Protein AF-A0A2D5LTY0-F1 (afdb_monomer)

Nearest PDB structures (foldseek):
  4eif-assembly1_A  TM=7.936E-01  e=1.441E-03  Picosynechococcus sp. PCC 7002
  1cyi-assembly1_A  TM=8.072E-01  e=3.700E-03  Chlamydomonas reinhardtii
  2zbo-assembly1_A  TM=8.062E-01  e=4.195E-03  Sargassum fusiforme
  3dmi-assembly1_A  TM=8.081E-01  e=5.395E-03  Phaeodactylum tricornutum
  1gks-assembly1_A  TM=7.588E-01  e=9.500E-03  Halorhodospira halophila

Mean predicted aligned error: 6.22 Å

Foldseek 3Di:
DVVVVVVVVVVVVVVVVVVVLVVLLVLLVCCCCHQVNVVVFKDAPDPQFAQDQLPLVVQLVCQQPPDFPGHHCVVRDDSSSSSSNSSNCNVRHGGMDTPCPPGDD

Sequence (105 aa):
MKLVTNFLIVYIFLTTSSFSNEKMLKKGEQIFYGKASCYNCHMLNAADGNKRDMDVKRVIEVVTHGYGVMPAYKDVLSKEDIIAVATYISKVSKNWKNKLSSFVQ

Structure (mmCIF, N/CA/C/O backbone):
data_AF-A0A2D5LTY0-F1
#
_entry.id   AF-A0A2D5LTY0-F1
#
loop_
_atom_site.group_PDB
_atom_site.id
_atom_site.type_symbol
_atom_site.label_atom_id
_atom_site.label_alt_id
_atom_site.label_comp_id
_atom_site.label_asym_id
_atom_site.label_entity_id
_atom_site.label_seq_id
_atom_site.pdbx_PDB_ins_code
_atom_site.Cartn_x
_atom_site.Cartn_y
_atom_site.Cartn_z
_atom_site.occupancy
_atom_site.B_iso_or_equiv
_atom_site.auth_seq_id
_atom_site.auth_comp_id
_atom_site.auth_asym_id
_atom_site.auth_atom_id
_atom_site.pdbx_PDB_model_num
ATOM 1 N N . MET A 1 1 ? -17.731 19.111 37.867 1.00 62.97 1 MET A N 1
ATOM 2 C CA . MET A 1 1 ? -18.165 17.929 37.079 1.00 62.97 1 MET A CA 1
ATOM 3 C C . MET A 1 1 ? -18.088 18.156 35.572 1.00 62.97 1 MET A C 1
ATOM 5 O O . MET A 1 1 ? -17.350 17.418 34.943 1.00 62.97 1 MET A O 1
ATOM 9 N N . LYS A 1 2 ? -18.719 19.194 34.994 1.00 61.28 2 LYS A N 1
ATOM 10 C CA . LYS A 1 2 ? -18.693 19.459 33.533 1.00 61.28 2 LYS A CA 1
ATOM 11 C C . LYS A 1 2 ? -17.286 19.525 32.908 1.00 61.28 2 LYS A C 1
ATOM 13 O O . LYS A 1 2 ? -17.080 18.994 31.826 1.00 61.28 2 LYS A O 1
ATOM 18 N N . LEU A 1 3 ? -16.312 20.117 33.608 1.00 69.56 3 LEU A N 1
ATOM 19 C CA . LEU A 1 3 ? -14.923 20.204 33.134 1.00 69.56 3 LEU A CA 1
ATOM 20 C C . LEU A 1 3 ? -14.260 18.819 33.012 1.00 69.56 3 LEU A C 1
ATOM 22 O O . LEU A 1 3 ? -13.653 18.518 31.993 1.00 69.56 3 LEU A O 1
ATOM 26 N N . VAL A 1 4 ? -14.445 17.950 34.013 1.00 78.31 4 VAL A N 1
ATOM 27 C CA . VAL A 1 4 ? -13.920 16.572 34.013 1.00 78.31 4 VAL A CA 1
ATOM 28 C C . VAL A 1 4 ? -14.591 15.739 32.918 1.00 78.31 4 VAL A C 1
ATOM 30 O O . VAL A 1 4 ? -13.914 15.014 32.198 1.00 78.31 4 VAL A O 1
ATOM 33 N N . THR A 1 5 ? -15.906 15.896 32.731 1.00 78.50 5 THR A N 1
ATOM 34 C CA . THR A 1 5 ? -16.650 15.224 31.656 1.00 78.50 5 THR A CA 1
ATOM 35 C C . THR A 1 5 ? -16.162 15.653 30.266 1.00 78.50 5 THR A C 1
ATOM 37 O O . THR A 1 5 ? -15.970 14.796 29.410 1.00 78.50 5 THR A O 1
ATOM 40 N N . ASN A 1 6 ? -15.879 16.943 30.047 1.00 78.44 6 ASN A N 1
ATOM 41 C CA . ASN A 1 6 ? -15.327 17.428 28.776 1.00 78.44 6 ASN A CA 1
ATOM 42 C C . ASN A 1 6 ? -13.926 16.864 28.493 1.00 78.44 6 ASN A C 1
ATOM 44 O O . ASN A 1 6 ? -13.665 16.432 27.372 1.00 78.44 6 ASN A O 1
ATOM 48 N N . PHE A 1 7 ? -13.046 16.809 29.499 1.00 84.19 7 PHE A N 1
ATOM 49 C CA . PHE A 1 7 ? -11.727 16.179 29.354 1.00 84.19 7 PHE A CA 1
ATOM 50 C C . PHE A 1 7 ? -11.834 14.694 28.984 1.00 84.19 7 PHE A C 1
ATOM 52 O O . PHE A 1 7 ? -11.087 14.210 28.135 1.00 84.19 7 PHE A O 1
ATOM 59 N N . LEU A 1 8 ? -12.797 13.983 29.573 1.00 86.38 8 LEU A N 1
ATOM 60 C CA . LEU A 1 8 ? -13.019 12.560 29.325 1.00 86.38 8 LEU A CA 1
ATOM 61 C C . LEU A 1 8 ? -13.558 12.300 27.905 1.00 86.38 8 LEU A C 1
ATOM 63 O O . LEU A 1 8 ? -13.096 11.379 27.236 1.00 86.38 8 LEU A O 1
ATOM 67 N N . ILE A 1 9 ? -14.454 13.156 27.400 1.00 86.19 9 ILE A N 1
ATOM 68 C CA . ILE A 1 9 ? -14.959 13.090 26.015 1.00 86.19 9 ILE A CA 1
ATOM 69 C C . ILE A 1 9 ? -13.834 13.343 25.002 1.00 86.19 9 ILE A C 1
ATOM 71 O O . ILE A 1 9 ? -13.697 12.590 24.037 1.00 86.19 9 ILE A O 1
ATOM 75 N N . VAL A 1 10 ? -13.000 14.364 25.228 1.00 86.81 10 VAL A N 1
ATOM 76 C CA . VAL A 1 10 ? -11.851 14.665 24.355 1.00 86.81 10 VAL A CA 1
ATOM 77 C C . VAL A 1 10 ? -10.872 13.488 24.331 1.00 86.81 10 VAL A C 1
ATOM 79 O O . VAL A 1 10 ? -10.445 13.066 23.259 1.00 86.81 10 VAL A O 1
ATOM 82 N N . TYR A 1 11 ? -10.571 12.895 25.488 1.00 85.38 11 TYR A N 1
ATOM 83 C CA . TYR A 1 11 ? -9.696 11.725 25.573 1.00 85.38 11 TYR A CA 1
ATOM 84 C C . TYR A 1 11 ? -10.248 10.506 24.808 1.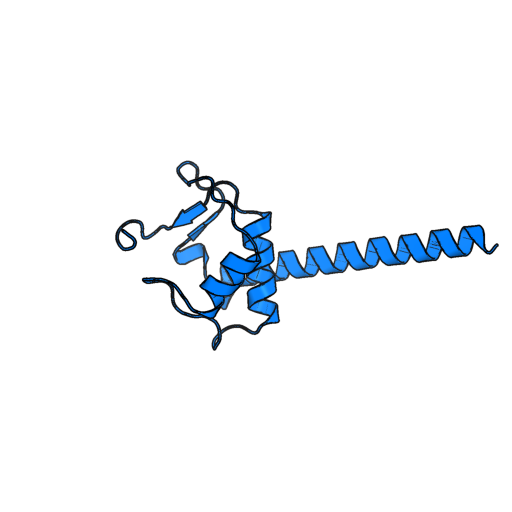00 85.38 11 TYR A C 1
ATOM 86 O O . TYR A 1 11 ? -9.517 9.858 24.054 1.00 85.38 11 TYR A O 1
ATOM 94 N N . ILE A 1 12 ? -11.550 10.220 24.923 1.00 83.38 12 ILE A N 1
ATOM 95 C CA . ILE A 1 12 ? -12.204 9.147 24.150 1.00 83.38 12 ILE A CA 1
ATOM 96 C C . ILE A 1 12 ? -12.120 9.428 22.639 1.00 83.38 12 ILE A C 1
ATOM 98 O O . ILE A 1 12 ? -11.831 8.531 21.844 1.00 83.38 12 ILE A O 1
ATOM 102 N N . PHE A 1 13 ? -12.312 10.676 22.213 1.00 82.94 13 PHE A N 1
ATOM 103 C CA . PHE A 1 13 ? -12.196 11.043 20.800 1.00 82.94 13 PHE A CA 1
ATOM 104 C C . PHE A 1 13 ? -10.760 10.873 20.256 1.00 82.94 13 PHE A C 1
ATOM 106 O O . PHE A 1 13 ? -10.549 10.367 19.149 1.00 82.94 13 PHE A O 1
ATOM 113 N N . LEU A 1 14 ? -9.742 11.224 21.045 1.00 80.62 14 LEU A N 1
ATOM 114 C CA . LEU A 1 14 ? -8.336 11.048 20.655 1.00 80.62 14 LEU A CA 1
ATOM 115 C C . LEU A 1 14 ? -7.930 9.568 20.542 1.00 80.62 14 LEU A C 1
ATOM 117 O O . LEU A 1 14 ? -7.202 9.181 19.625 1.00 80.62 14 LEU A O 1
ATOM 121 N N . THR A 1 15 ? -8.399 8.722 21.458 1.00 82.00 15 THR A N 1
ATOM 122 C CA . THR A 1 15 ? -8.064 7.287 21.436 1.00 82.00 15 THR A CA 1
ATOM 123 C C . THR A 1 15 ? -8.738 6.561 20.269 1.00 82.00 15 THR A C 1
ATOM 125 O O . THR A 1 15 ? -8.090 5.785 19.565 1.00 82.00 15 THR A O 1
ATOM 128 N N . THR A 1 16 ? -10.009 6.865 19.993 1.00 80.38 16 THR A N 1
ATOM 129 C CA . THR A 1 16 ? -10.757 6.274 18.867 1.00 80.38 16 THR A CA 1
ATOM 130 C C . THR A 1 16 ? -10.182 6.665 17.503 1.00 80.38 16 THR A C 1
ATOM 132 O O . THR A 1 16 ? -10.025 5.806 16.631 1.00 80.38 16 THR A O 1
ATOM 135 N N . SER A 1 17 ? -9.797 7.932 17.322 1.00 78.25 17 SER A N 1
ATOM 136 C CA . SER A 1 17 ? -9.138 8.396 16.093 1.00 78.25 17 SER A CA 1
ATOM 137 C C . SER A 1 17 ? -7.784 7.713 15.870 1.00 78.25 17 SER A C 1
ATOM 139 O O . SER A 1 17 ? -7.523 7.230 14.765 1.00 78.25 17 SER A O 1
ATOM 141 N N . SER A 1 18 ? -6.967 7.568 16.917 1.00 82.50 18 SER A N 1
ATOM 142 C CA . SER A 1 18 ? -5.679 6.857 16.846 1.00 82.50 18 SER A CA 1
ATOM 143 C C . SER A 1 18 ? -5.847 5.392 16.428 1.00 82.50 18 SER A C 1
ATOM 145 O O . SER A 1 18 ? -5.178 4.938 15.500 1.00 82.50 18 SER A O 1
ATOM 147 N N . PHE A 1 19 ? -6.802 4.678 17.036 1.00 83.19 19 PHE A N 1
ATOM 148 C CA . PHE A 1 19 ? -7.112 3.289 16.679 1.00 83.19 19 PHE A CA 1
ATOM 149 C C . PHE A 1 19 ? -7.591 3.153 15.226 1.00 83.19 19 PHE A C 1
ATOM 151 O O . PHE A 1 19 ? -7.180 2.242 14.505 1.00 83.19 19 PHE A O 1
ATOM 158 N N . SER A 1 20 ? -8.435 4.081 14.759 1.00 84.62 20 SER A N 1
ATOM 159 C CA . SER A 1 20 ? -8.907 4.079 13.369 1.00 84.62 20 SER A CA 1
ATOM 160 C C . SER A 1 20 ? -7.760 4.258 12.366 1.00 84.62 20 SER A C 1
ATOM 162 O O . SER A 1 20 ? -7.734 3.583 11.335 1.00 84.62 20 SER A O 1
ATOM 164 N N . ASN A 1 21 ? -6.779 5.104 12.696 1.00 89.00 21 ASN A N 1
ATOM 165 C CA . ASN A 1 21 ? -5.606 5.349 11.865 1.00 89.00 21 ASN A CA 1
ATOM 166 C C . ASN A 1 21 ? -4.691 4.117 11.810 1.00 89.00 21 ASN A C 1
ATOM 168 O O . ASN A 1 21 ? -4.300 3.685 10.728 1.00 89.00 21 ASN A O 1
ATOM 172 N N . GLU A 1 22 ? -4.418 3.489 12.956 1.00 93.00 22 GLU A N 1
ATOM 173 C CA . GLU A 1 22 ? -3.650 2.239 13.010 1.00 93.00 22 GLU A CA 1
ATOM 174 C C . GLU A 1 22 ? -4.320 1.138 12.176 1.00 93.00 22 GLU A C 1
ATOM 176 O O . GLU A 1 22 ? -3.671 0.483 11.357 1.00 93.00 22 GLU A O 1
ATOM 181 N N . LYS A 1 23 ? -5.643 0.985 12.310 1.00 94.88 23 LYS A N 1
ATOM 182 C CA . LYS A 1 23 ? -6.421 0.026 11.519 1.00 94.88 23 LYS A CA 1
ATOM 183 C C . LYS A 1 23 ? -6.304 0.295 10.015 1.00 94.88 23 LYS A C 1
ATOM 185 O O . LYS A 1 23 ? -6.170 -0.655 9.245 1.00 94.88 23 LYS A O 1
ATOM 190 N N . MET A 1 24 ? -6.347 1.560 9.588 1.00 95.19 24 MET A N 1
ATOM 191 C CA . MET A 1 24 ? -6.166 1.938 8.179 1.00 95.19 24 MET A CA 1
ATOM 192 C C . MET A 1 24 ? -4.758 1.633 7.669 1.00 95.19 24 MET A C 1
ATOM 194 O O . MET A 1 24 ? -4.620 1.054 6.592 1.00 95.19 24 MET A O 1
ATOM 198 N N . LEU A 1 25 ? -3.722 1.949 8.449 1.00 96.56 25 LEU A N 1
ATOM 199 C CA . LEU A 1 25 ? -2.335 1.661 8.079 1.00 96.56 25 LEU A CA 1
ATOM 200 C C . LEU A 1 25 ? -2.076 0.156 7.970 1.00 96.56 25 LEU A C 1
ATOM 202 O O . LEU A 1 25 ? -1.523 -0.292 6.967 1.00 96.56 25 LEU A O 1
ATOM 206 N N . LYS A 1 26 ? -2.549 -0.633 8.941 1.00 97.25 26 LYS A N 1
ATOM 207 C CA . LYS A 1 26 ? -2.433 -2.098 8.923 1.00 97.25 26 LYS A CA 1
ATOM 208 C C . LYS A 1 26 ? -3.158 -2.712 7.727 1.00 97.25 26 LYS A C 1
ATOM 210 O O . LYS A 1 26 ? -2.642 -3.621 7.083 1.00 97.25 26 LYS A O 1
ATOM 215 N N . LYS A 1 27 ? -4.344 -2.197 7.393 1.00 97.62 27 LYS A N 1
ATOM 216 C CA . LYS A 1 27 ? -5.084 -2.625 6.202 1.00 97.62 27 LYS A CA 1
ATOM 217 C C . LYS A 1 27 ? -4.301 -2.319 4.920 1.00 97.62 27 LYS A C 1
ATOM 219 O O . LYS A 1 27 ? -4.193 -3.178 4.049 1.00 97.62 27 LYS A O 1
ATOM 224 N N . GLY A 1 28 ? -3.732 -1.118 4.816 1.00 97.56 28 GLY A N 1
ATOM 225 C CA . GLY A 1 28 ? -2.909 -0.722 3.675 1.00 97.56 28 GLY A CA 1
ATOM 226 C C . GLY A 1 28 ? -1.663 -1.593 3.507 1.00 97.56 28 GLY A C 1
ATOM 227 O O . GLY A 1 28 ? -1.371 -2.028 2.395 1.00 97.56 28 GLY A O 1
ATOM 228 N N . GLU A 1 29 ? -0.990 -1.928 4.606 1.00 96.75 29 GLU A N 1
ATOM 229 C CA . GLU A 1 29 ? 0.142 -2.860 4.622 1.00 96.75 29 GLU A CA 1
ATOM 230 C C . GLU A 1 29 ? -0.240 -4.250 4.097 1.00 96.75 29 GLU A C 1
ATOM 232 O O . GLU A 1 29 ? 0.432 -4.802 3.224 1.00 96.75 29 GLU A O 1
ATOM 237 N N . GLN A 1 30 ? -1.359 -4.799 4.577 1.00 97.31 30 GLN A N 1
ATOM 238 C CA . GLN A 1 30 ? -1.866 -6.100 4.131 1.00 97.31 30 GLN A CA 1
ATOM 239 C C . GLN A 1 30 ? -2.197 -6.118 2.637 1.00 97.31 30 GLN A C 1
ATOM 241 O O . GLN A 1 30 ? -2.013 -7.136 1.975 1.00 97.31 30 GLN A O 1
ATOM 246 N N . ILE A 1 31 ? -2.675 -5.006 2.082 1.00 97.56 31 ILE A N 1
ATOM 247 C CA . ILE A 1 31 ? -2.929 -4.894 0.642 1.00 97.56 31 ILE A CA 1
ATOM 248 C C . ILE A 1 31 ? -1.607 -4.818 -0.124 1.00 97.56 31 ILE A C 1
ATOM 250 O O . ILE A 1 31 ? -1.453 -5.523 -1.125 1.00 97.56 31 ILE A O 1
ATOM 254 N N . PH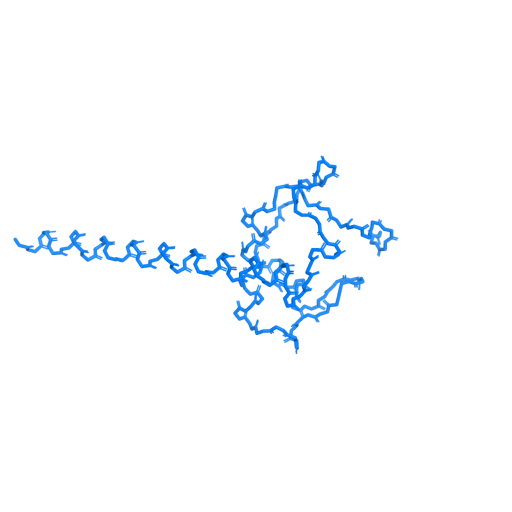E A 1 32 ? -0.652 -4.020 0.367 1.00 96.62 32 PHE A N 1
ATOM 255 C CA . PHE A 1 32 ? 0.660 -3.840 -0.253 1.00 96.62 32 PHE A CA 1
ATOM 256 C C . PHE A 1 32 ? 1.428 -5.163 -0.385 1.00 96.62 32 PHE A C 1
ATOM 258 O O . PHE A 1 32 ? 1.994 -5.440 -1.445 1.00 96.62 32 PHE A O 1
ATOM 265 N N . TYR A 1 33 ? 1.418 -5.996 0.660 1.00 95.69 33 TYR A N 1
ATOM 266 C CA . TYR A 1 33 ? 2.103 -7.295 0.671 1.00 95.69 33 TYR A CA 1
ATOM 267 C C . TYR A 1 33 ? 1.218 -8.490 0.287 1.00 95.69 33 TYR A C 1
ATOM 269 O O . TYR A 1 33 ? 1.733 -9.580 0.070 1.00 95.69 33 TYR A O 1
ATOM 277 N N . GLY A 1 34 ? -0.100 -8.308 0.209 1.00 94.00 34 GLY A N 1
ATOM 278 C CA . GLY A 1 34 ? -1.067 -9.389 0.015 1.00 94.00 34 GLY A CA 1
ATOM 279 C C . GLY A 1 34 ? -1.889 -9.220 -1.255 1.00 94.00 34 GLY A C 1
ATOM 280 O O . GLY A 1 34 ? -1.386 -9.432 -2.354 1.00 94.00 34 GLY A O 1
ATOM 281 N N . LYS A 1 35 ? -3.168 -8.847 -1.111 1.00 83.25 35 LYS A N 1
ATOM 282 C CA . LYS A 1 35 ? -4.194 -8.914 -2.175 1.00 83.25 35 LYS A CA 1
ATOM 283 C C . LYS A 1 35 ? -3.795 -8.228 -3.489 1.00 83.25 35 LYS A C 1
ATOM 285 O O . LYS A 1 35 ? -4.133 -8.734 -4.551 1.00 83.25 35 LYS A O 1
ATOM 290 N N . ALA A 1 36 ? -3.095 -7.096 -3.421 1.00 86.06 36 ALA A N 1
ATOM 291 C CA . ALA A 1 36 ? -2.598 -6.396 -4.607 1.00 86.06 36 ALA A CA 1
ATOM 292 C C . ALA A 1 36 ? -1.128 -6.718 -4.916 1.00 86.06 36 ALA A C 1
ATOM 294 O O . ALA A 1 36 ? -0.640 -6.373 -5.987 1.00 86.06 36 ALA A O 1
ATOM 295 N N . SER A 1 37 ? -0.419 -7.354 -3.975 1.00 90.38 37 SER A N 1
ATOM 296 C CA . SER A 1 37 ? 0.985 -7.764 -4.086 1.00 90.38 37 SER A CA 1
ATOM 297 C C . SER A 1 37 ? 1.882 -6.672 -4.688 1.00 90.38 37 SER A C 1
ATOM 299 O O . SER A 1 37 ? 2.777 -6.946 -5.487 1.00 90.38 37 SER A O 1
ATOM 301 N N . CYS A 1 38 ? 1.651 -5.413 -4.299 1.00 94.31 38 CYS A N 1
ATOM 302 C CA . CYS A 1 38 ? 2.375 -4.241 -4.793 1.00 94.31 38 CYS A CA 1
ATOM 303 C C . CYS A 1 38 ? 3.895 -4.405 -4.634 1.00 94.31 38 CYS A C 1
ATOM 305 O O . CYS A 1 38 ? 4.668 -3.962 -5.485 1.00 94.31 38 CYS A O 1
ATOM 307 N N . TYR A 1 39 ? 4.320 -5.094 -3.571 1.00 92.69 39 TYR A N 1
ATOM 308 C CA . TYR A 1 39 ? 5.721 -5.403 -3.286 1.00 92.69 39 TYR A CA 1
ATOM 309 C C . TYR A 1 39 ? 6.427 -6.224 -4.385 1.00 92.69 39 TYR A C 1
ATOM 311 O O . TYR A 1 39 ? 7.659 -6.221 -4.456 1.00 92.69 39 TYR A O 1
ATOM 319 N N . ASN A 1 40 ? 5.693 -6.923 -5.261 1.00 91.94 40 ASN A N 1
ATOM 320 C CA . ASN A 1 40 ? 6.285 -7.671 -6.376 1.00 91.94 40 ASN A CA 1
ATOM 321 C C . ASN A 1 40 ? 6.950 -6.746 -7.398 1.00 91.94 40 ASN A C 1
ATOM 323 O O . ASN A 1 40 ? 7.971 -7.113 -7.974 1.00 91.94 40 ASN A O 1
ATOM 327 N N . CYS A 1 41 ? 6.429 -5.527 -7.554 1.00 92.00 41 CYS A N 1
ATOM 328 C CA . CYS A 1 41 ? 6.953 -4.525 -8.482 1.00 92.00 41 CYS A CA 1
ATOM 329 C C . CYS A 1 41 ? 7.556 -3.306 -7.778 1.00 92.00 41 CYS A C 1
ATOM 331 O O . CYS A 1 41 ? 8.326 -2.573 -8.396 1.00 92.00 41 CYS A O 1
ATOM 333 N N . HIS A 1 42 ? 7.245 -3.077 -6.504 1.00 91.44 42 HIS A N 1
ATOM 334 C CA . HIS A 1 42 ? 7.675 -1.895 -5.765 1.00 91.44 42 HIS A CA 1
ATOM 335 C C . HIS A 1 42 ? 8.471 -2.260 -4.516 1.00 91.44 42 HIS A C 1
ATOM 337 O O . HIS A 1 42 ? 8.201 -3.253 -3.847 1.00 91.44 42 HIS A O 1
ATOM 343 N N . MET A 1 43 ? 9.460 -1.437 -4.187 1.00 90.06 43 MET A N 1
ATOM 344 C CA . MET A 1 43 ? 10.220 -1.526 -2.947 1.00 90.06 43 MET A CA 1
ATOM 345 C C . MET A 1 43 ? 10.035 -0.244 -2.152 1.00 90.06 43 MET A C 1
ATOM 347 O O . MET A 1 43 ? 10.296 0.857 -2.645 1.00 90.06 43 MET A O 1
ATOM 351 N N . LEU A 1 44 ? 9.608 -0.418 -0.905 1.00 88.25 44 LEU A N 1
ATOM 352 C CA . LEU A 1 44 ? 9.614 0.630 0.102 1.00 88.25 44 LEU A CA 1
ATOM 353 C C . LEU A 1 44 ? 11.020 0.734 0.688 1.00 88.25 44 LEU A C 1
ATOM 355 O O . LEU A 1 44 ? 11.649 -0.282 0.972 1.00 88.25 44 LEU A O 1
ATOM 359 N N . ASN A 1 45 ? 11.487 1.962 0.905 1.00 84.94 45 ASN A N 1
ATOM 360 C CA . ASN A 1 45 ? 12.742 2.251 1.601 1.00 84.94 45 ASN A CA 1
ATOM 361 C C . ASN A 1 45 ? 13.973 1.545 1.000 1.00 84.94 45 ASN A C 1
ATOM 363 O O . ASN A 1 45 ? 14.873 1.132 1.728 1.00 84.94 45 ASN A O 1
ATOM 367 N N . ALA A 1 46 ? 14.024 1.419 -0.330 1.00 84.38 46 ALA A N 1
ATOM 368 C CA . ALA A 1 46 ? 15.187 0.870 -1.019 1.00 84.38 46 ALA A CA 1
ATOM 369 C C . ALA A 1 46 ? 16.418 1.768 -0.793 1.00 84.38 46 ALA A C 1
ATOM 371 O O . ALA A 1 46 ? 16.308 2.995 -0.835 1.00 84.38 46 ALA A O 1
ATOM 372 N N . ALA A 1 47 ? 17.589 1.165 -0.567 1.00 85.25 47 ALA A N 1
ATOM 373 C CA . ALA A 1 47 ? 18.834 1.904 -0.328 1.00 85.25 47 ALA A CA 1
ATOM 374 C C . ALA A 1 47 ? 19.201 2.826 -1.505 1.00 85.25 47 ALA A C 1
ATOM 376 O O . ALA A 1 47 ? 19.696 3.928 -1.298 1.00 85.25 47 ALA A O 1
ATOM 377 N N . ASP A 1 48 ? 18.883 2.393 -2.724 1.00 84.69 48 ASP A N 1
ATOM 378 C CA . ASP A 1 48 ? 19.054 3.123 -3.980 1.00 84.69 48 ASP A CA 1
ATOM 379 C C . ASP A 1 48 ? 17.719 3.650 -4.548 1.00 84.69 48 ASP A C 1
ATOM 381 O O . ASP A 1 48 ? 17.595 3.928 -5.740 1.00 84.69 48 ASP A O 1
ATOM 385 N N . GLY A 1 49 ? 16.687 3.747 -3.704 1.00 82.69 49 GLY A N 1
ATOM 386 C CA . GLY A 1 49 ? 15.395 4.312 -4.076 1.00 82.69 49 GLY A CA 1
ATOM 387 C C . GLY A 1 49 ? 15.417 5.836 -4.105 1.00 82.69 49 GLY A C 1
ATOM 388 O O . GLY A 1 49 ? 16.127 6.488 -3.341 1.00 82.69 49 GLY A O 1
ATOM 389 N N . ASN A 1 50 ? 14.569 6.418 -4.948 1.00 82.94 50 ASN A N 1
ATOM 390 C CA . ASN A 1 50 ? 14.439 7.865 -5.033 1.00 82.94 50 ASN A CA 1
ATOM 391 C C . ASN A 1 50 ? 13.538 8.380 -3.911 1.00 82.94 50 ASN A C 1
ATOM 393 O O . ASN A 1 50 ? 12.462 7.826 -3.657 1.00 82.94 50 ASN A O 1
ATOM 397 N N . LYS A 1 51 ? 13.934 9.492 -3.288 1.00 82.25 51 LYS A N 1
ATOM 398 C CA . LYS A 1 51 ? 13.007 10.269 -2.466 1.00 82.25 51 LYS A CA 1
ATOM 399 C C . LYS A 1 51 ? 11.923 10.816 -3.381 1.00 82.25 51 LYS A C 1
ATOM 401 O O . LYS A 1 51 ? 12.202 11.613 -4.272 1.00 82.25 51 LYS A O 1
ATOM 406 N N . ARG A 1 52 ? 10.697 10.346 -3.184 1.00 76.06 52 ARG A N 1
ATOM 407 C CA . ARG A 1 52 ? 9.522 10.819 -3.911 1.00 76.06 52 ARG A CA 1
ATOM 408 C C . ARG A 1 52 ? 8.498 11.278 -2.902 1.00 76.06 52 ARG A C 1
ATOM 410 O O . ARG A 1 52 ? 8.253 10.576 -1.925 1.00 76.06 52 ARG A O 1
ATOM 417 N N . ASP A 1 53 ? 7.919 12.440 -3.156 1.00 77.06 53 ASP A N 1
ATOM 418 C CA . ASP A 1 53 ? 6.741 12.860 -2.421 1.00 77.06 53 ASP A CA 1
ATOM 419 C C . ASP A 1 53 ? 5.559 12.013 -2.900 1.00 77.06 53 ASP A C 1
ATOM 421 O O . ASP A 1 53 ? 5.131 12.096 -4.053 1.00 77.06 53 ASP A O 1
ATOM 425 N N . MET A 1 54 ? 5.114 11.101 -2.042 1.00 85.81 54 MET A N 1
ATOM 426 C CA . MET A 1 54 ? 4.029 10.176 -2.338 1.00 85.81 54 MET A CA 1
ATOM 427 C C . MET A 1 54 ? 2.729 10.790 -1.826 1.00 85.81 54 MET A C 1
ATOM 429 O O . MET A 1 54 ? 2.158 10.289 -0.863 1.00 85.81 54 MET A O 1
ATOM 433 N N . ASP A 1 55 ? 2.261 11.881 -2.435 1.00 92.50 55 ASP A N 1
ATOM 434 C CA . ASP A 1 55 ? 0.972 12.479 -2.069 1.00 92.50 55 ASP A CA 1
ATOM 435 C C . ASP A 1 55 ? -0.158 11.436 -2.155 1.00 92.50 55 ASP A C 1
ATOM 437 O O . ASP A 1 55 ? -0.306 10.734 -3.159 1.00 92.50 55 ASP A O 1
ATOM 441 N N . VAL A 1 56 ? -0.970 11.331 -1.097 1.00 95.31 56 VAL A N 1
ATOM 442 C CA . VAL A 1 56 ? -2.004 10.288 -0.970 1.00 95.31 56 VAL A CA 1
ATOM 443 C C . VAL A 1 56 ? -2.987 10.344 -2.136 1.00 95.31 56 VAL A C 1
ATOM 445 O O . VAL A 1 56 ? -3.373 9.296 -2.653 1.00 95.31 56 VAL A O 1
ATOM 448 N N . LYS A 1 57 ? -3.386 11.541 -2.589 1.00 96.31 57 LYS A N 1
ATOM 449 C CA . LYS A 1 57 ? -4.356 11.675 -3.686 1.00 96.31 57 LYS A CA 1
ATOM 450 C C . LYS A 1 57 ? -3.755 11.192 -4.996 1.00 96.31 57 LYS A C 1
ATOM 452 O O . LYS A 1 57 ? -4.420 10.460 -5.729 1.00 96.31 57 LYS A O 1
ATOM 457 N N . ARG A 1 58 ? -2.489 11.532 -5.257 1.00 94.00 58 ARG A N 1
ATOM 458 C CA . ARG A 1 58 ? -1.770 11.020 -6.426 1.00 94.00 58 ARG A CA 1
ATOM 459 C C . ARG A 1 58 ? -1.648 9.497 -6.392 1.00 94.00 58 ARG A C 1
ATOM 461 O O . ARG A 1 58 ? -1.865 8.849 -7.413 1.00 94.00 58 ARG A O 1
ATOM 468 N N . VAL A 1 59 ? -1.343 8.908 -5.236 1.00 95.69 59 VAL A N 1
ATOM 469 C CA . VAL A 1 59 ? -1.268 7.443 -5.106 1.00 95.69 59 VAL A CA 1
ATOM 470 C C . VAL A 1 59 ? -2.640 6.799 -5.328 1.00 95.69 59 VAL A C 1
ATOM 472 O O . VAL A 1 59 ? -2.719 5.809 -6.052 1.00 95.69 59 VAL A O 1
ATOM 475 N N . ILE A 1 60 ? -3.725 7.374 -4.792 1.00 98.19 60 ILE A N 1
ATOM 476 C CA . ILE A 1 60 ? -5.101 6.908 -5.054 1.00 98.19 60 ILE A CA 1
ATOM 477 C C . ILE A 1 60 ? -5.386 6.903 -6.557 1.00 98.19 60 ILE A C 1
ATOM 479 O O . ILE A 1 60 ? -5.871 5.902 -7.082 1.00 98.19 60 ILE A O 1
ATOM 483 N N . GLU A 1 61 ? -5.080 7.995 -7.255 1.00 97.50 61 GLU A N 1
ATOM 484 C CA . GLU A 1 61 ? -5.327 8.127 -8.691 1.00 97.50 61 GLU A CA 1
ATOM 485 C C . GLU A 1 61 ? -4.592 7.046 -9.498 1.00 97.50 61 GLU A C 1
ATOM 487 O O .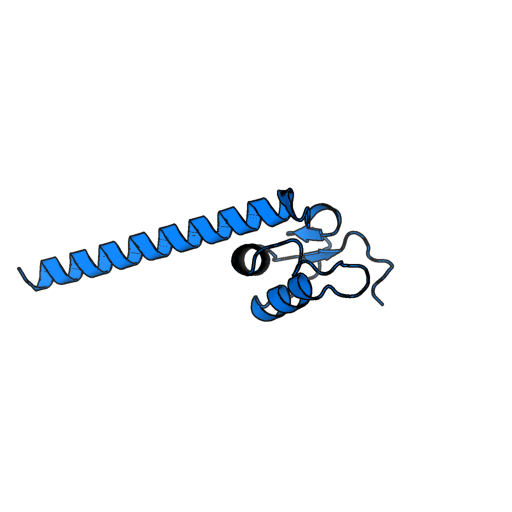 GLU A 1 61 ? -5.215 6.363 -10.314 1.00 97.50 61 GLU A O 1
ATOM 492 N N . VAL A 1 62 ? -3.296 6.847 -9.226 1.00 95.50 62 VAL A N 1
ATOM 493 C CA . VAL A 1 62 ? -2.456 5.857 -9.920 1.00 95.50 62 VAL A CA 1
ATOM 494 C C . VAL A 1 62 ? -2.892 4.428 -9.606 1.00 95.50 62 VAL A C 1
ATOM 496 O O . VAL A 1 62 ? -2.984 3.611 -10.514 1.00 95.50 62 VAL A O 1
ATOM 499 N N . VAL A 1 63 ? -3.199 4.103 -8.348 1.00 97.00 63 VAL A N 1
ATOM 500 C CA . VAL A 1 63 ? -3.677 2.757 -7.981 1.00 97.00 63 VAL A CA 1
ATOM 501 C C . VAL A 1 63 ? -5.038 2.475 -8.621 1.00 97.00 63 VAL A C 1
ATOM 503 O O . VAL A 1 63 ? -5.273 1.375 -9.117 1.00 97.00 63 VAL A O 1
ATOM 506 N N . THR A 1 64 ? -5.922 3.472 -8.667 1.00 98.38 64 THR A N 1
ATOM 507 C CA . THR A 1 64 ? -7.258 3.331 -9.263 1.00 98.38 64 THR A CA 1
ATOM 508 C C . THR A 1 64 ? -7.168 3.039 -10.758 1.00 98.38 64 THR A C 1
ATOM 510 O O . THR A 1 64 ? -7.795 2.092 -11.233 1.00 98.38 64 THR A O 1
ATOM 513 N N . HIS A 1 65 ? -6.382 3.822 -11.499 1.00 97.75 65 HIS A N 1
ATOM 514 C CA . HIS A 1 65 ? -6.398 3.806 -12.966 1.00 97.75 65 HIS A CA 1
ATOM 515 C C . HIS A 1 65 ? -5.230 3.054 -13.610 1.00 97.75 65 HIS A C 1
ATOM 517 O O . HIS A 1 65 ? -5.268 2.805 -14.812 1.00 97.75 65 HIS A O 1
ATOM 523 N N . GLY A 1 66 ? -4.219 2.666 -12.833 1.00 94.38 66 GLY A N 1
ATOM 524 C CA . GLY A 1 66 ? -2.959 2.162 -13.367 1.00 94.38 66 GLY A CA 1
ATOM 525 C C . GLY A 1 66 ? -2.121 3.277 -14.000 1.00 94.38 66 GLY A C 1
ATOM 526 O O . GLY A 1 66 ? -2.567 4.412 -14.174 1.00 94.38 66 GLY A O 1
ATOM 527 N N . TYR A 1 67 ? -0.870 2.961 -14.329 1.00 89.75 67 TYR A N 1
ATOM 528 C CA . TYR A 1 67 ? 0.024 3.860 -15.064 1.00 89.75 67 TYR A CA 1
ATOM 529 C C . TYR A 1 67 ? 1.161 3.070 -15.718 1.00 89.75 67 TYR A C 1
ATOM 531 O O . TYR A 1 67 ? 1.886 2.334 -15.042 1.00 89.75 67 TYR A O 1
ATOM 539 N N . GLY A 1 68 ? 1.350 3.236 -17.029 1.00 89.00 68 GLY A N 1
ATOM 540 C CA . GLY A 1 68 ? 2.323 2.453 -17.793 1.00 89.00 68 GLY A CA 1
ATOM 541 C C . GLY A 1 68 ? 2.036 0.953 -17.676 1.00 89.00 68 GLY A C 1
ATOM 542 O O . GLY A 1 68 ? 0.938 0.504 -17.987 1.00 89.00 68 GLY A O 1
ATOM 543 N N . VAL A 1 69 ? 3.011 0.184 -17.181 1.00 88.44 69 VAL A N 1
ATOM 544 C CA . VAL A 1 69 ? 2.876 -1.269 -16.952 1.00 88.44 69 VAL A CA 1
ATOM 545 C C . VAL A 1 69 ? 2.137 -1.633 -15.658 1.00 88.44 69 VAL A C 1
ATOM 547 O O . VAL A 1 69 ? 1.864 -2.807 -15.417 1.00 88.44 69 VAL A O 1
ATOM 550 N N . MET A 1 70 ? 1.842 -0.657 -14.791 1.00 92.50 70 MET A N 1
ATOM 551 C CA . MET A 1 70 ? 1.089 -0.903 -13.563 1.00 92.50 70 MET A CA 1
ATOM 552 C C . MET A 1 70 ? -0.402 -1.063 -13.898 1.00 92.50 70 MET A C 1
ATOM 554 O O . MET A 1 70 ? -0.988 -0.119 -14.435 1.00 92.50 70 MET A O 1
ATOM 558 N N . PRO A 1 71 ? -1.035 -2.203 -13.560 1.00 93.62 71 PRO A N 1
ATOM 559 C CA . PRO A 1 71 ? -2.450 -2.417 -13.836 1.00 93.62 71 PRO A CA 1
ATOM 560 C C . PRO A 1 71 ? -3.338 -1.486 -13.001 1.00 93.62 71 PRO A C 1
ATOM 562 O O . PRO A 1 71 ? -2.951 -1.025 -11.925 1.00 93.62 71 PRO A O 1
ATOM 565 N N . ALA A 1 72 ? -4.554 -1.245 -13.490 1.00 96.50 72 ALA A N 1
ATOM 566 C CA . ALA A 1 72 ? -5.603 -0.564 -12.740 1.00 96.50 72 ALA A CA 1
ATOM 567 C C . ALA A 1 72 ? -6.198 -1.491 -11.671 1.00 96.50 72 ALA A C 1
ATOM 569 O O . ALA A 1 72 ? -6.508 -2.646 -11.962 1.00 96.50 72 ALA A O 1
ATOM 570 N N . TYR A 1 73 ? -6.417 -0.983 -10.455 1.00 97.31 73 TYR A N 1
ATOM 571 C CA . TYR A 1 73 ? -7.003 -1.764 -9.357 1.00 97.31 73 TYR A CA 1
ATOM 572 C C . TYR A 1 73 ? -8.449 -1.390 -9.021 1.00 97.31 73 TYR A C 1
ATOM 574 O O . TYR A 1 73 ? -9.022 -2.008 -8.124 1.00 97.31 73 TYR A O 1
ATOM 582 N N . LYS A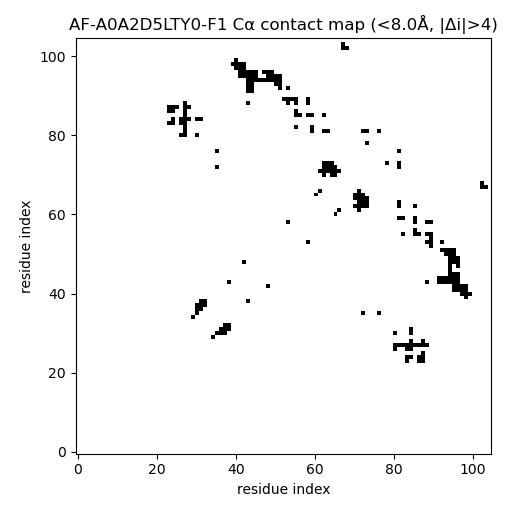 1 74 ? -9.068 -0.429 -9.724 1.00 96.94 74 LYS A N 1
ATOM 583 C CA . LYS A 1 74 ? -10.456 0.009 -9.461 1.00 96.94 74 LYS A CA 1
ATOM 584 C C . LYS A 1 74 ? -11.493 -1.126 -9.446 1.00 96.94 74 LYS A C 1
ATOM 586 O O . LYS A 1 74 ? -12.470 -1.027 -8.715 1.00 96.94 74 LYS A O 1
ATOM 591 N N . ASP A 1 75 ? -11.256 -2.189 -10.217 1.00 95.75 75 ASP A N 1
ATOM 592 C CA . ASP A 1 75 ? -12.157 -3.344 -10.341 1.00 95.75 75 ASP A CA 1
ATOM 593 C C . ASP A 1 75 ? -11.686 -4.556 -9.501 1.00 95.75 75 ASP A C 1
ATOM 595 O O . ASP A 1 75 ? -12.342 -5.593 -9.462 1.00 95.75 75 ASP A O 1
ATOM 599 N N . VAL A 1 76 ? -10.546 -4.433 -8.807 1.00 95.88 76 VAL A N 1
ATOM 600 C CA . VAL A 1 76 ? -9.912 -5.494 -7.991 1.00 95.88 76 VAL A CA 1
ATOM 601 C C . VAL A 1 76 ? -9.992 -5.177 -6.492 1.00 95.88 76 VAL A C 1
ATOM 603 O O . VAL A 1 76 ? -10.134 -6.065 -5.63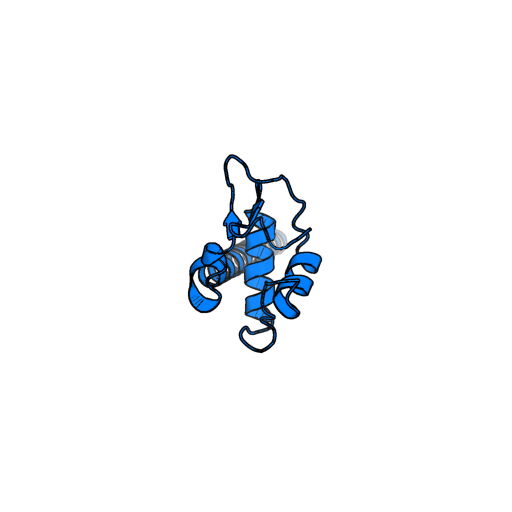8 1.00 95.88 76 VAL A O 1
ATOM 606 N N . LEU A 1 77 ? -9.882 -3.895 -6.152 1.00 97.50 77 LEU A N 1
ATOM 607 C CA . LEU A 1 77 ? -9.872 -3.368 -4.796 1.00 97.50 77 LEU A CA 1
ATOM 608 C C . LEU A 1 77 ? -11.111 -2.509 -4.549 1.00 97.50 77 LEU A C 1
ATOM 610 O O . LEU A 1 77 ? -11.575 -1.792 -5.431 1.00 97.50 77 LEU A O 1
ATOM 614 N N . SER A 1 78 ? -11.624 -2.548 -3.319 1.00 97.94 78 SER A N 1
ATOM 615 C CA . SER A 1 78 ? -12.651 -1.591 -2.897 1.00 97.94 78 SER A CA 1
ATOM 616 C C . SER A 1 78 ? -12.075 -0.173 -2.812 1.00 97.94 78 SER A C 1
ATOM 618 O O . SER A 1 78 ? -10.861 0.015 -2.689 1.00 97.94 78 SER A O 1
ATOM 620 N N . LYS A 1 79 ? -12.940 0.849 -2.807 1.00 97.81 79 LYS A N 1
ATOM 621 C CA . LYS A 1 79 ? -12.502 2.238 -2.590 1.00 97.81 79 LYS A CA 1
ATOM 622 C C . LYS A 1 79 ? -11.761 2.385 -1.259 1.00 97.81 79 LYS A C 1
ATOM 624 O O . LYS A 1 79 ? -10.724 3.044 -1.213 1.00 97.81 79 LYS A O 1
ATOM 629 N N . GLU A 1 80 ? -12.236 1.733 -0.195 1.00 97.44 80 GLU A N 1
ATOM 630 C CA . GLU A 1 80 ? -11.551 1.745 1.099 1.00 97.44 80 GLU A CA 1
ATOM 631 C C . GLU A 1 80 ? -10.188 1.044 1.047 1.00 97.44 80 GLU A C 1
ATOM 633 O O . GLU A 1 80 ? -9.265 1.469 1.736 1.00 97.44 80 GLU A O 1
ATOM 638 N N . ASP A 1 81 ? -10.041 -0.030 0.265 1.00 98.25 81 ASP A N 1
ATOM 639 C CA . ASP A 1 81 ? -8.750 -0.707 0.076 1.00 98.25 81 ASP A CA 1
ATOM 640 C C . ASP A 1 81 ? -7.745 0.210 -0.634 1.00 98.25 81 ASP A C 1
ATOM 642 O O . ASP A 1 81 ? -6.599 0.326 -0.198 1.00 98.25 81 ASP A O 1
ATOM 646 N N . ILE A 1 82 ? -8.184 0.908 -1.686 1.00 98.50 82 ILE A N 1
ATOM 647 C CA . ILE A 1 82 ? -7.350 1.860 -2.433 1.00 98.50 82 ILE A CA 1
ATOM 648 C C . ILE A 1 82 ? -6.889 3.004 -1.521 1.00 98.50 82 ILE A C 1
ATOM 650 O O . ILE A 1 82 ? -5.705 3.338 -1.494 1.00 98.50 82 ILE A O 1
ATOM 654 N N . ILE A 1 83 ? -7.798 3.574 -0.727 1.00 98.19 83 ILE A N 1
ATOM 655 C CA . ILE A 1 83 ? -7.460 4.637 0.231 1.00 98.19 83 ILE A CA 1
ATOM 656 C C . ILE A 1 83 ? -6.485 4.120 1.294 1.00 98.19 83 ILE A C 1
ATOM 658 O O . ILE A 1 83 ? -5.525 4.816 1.634 1.00 98.19 83 ILE A O 1
ATOM 662 N N . ALA A 1 84 ? -6.696 2.906 1.807 1.00 98.25 84 ALA A N 1
ATOM 663 C CA . ALA A 1 84 ? -5.838 2.323 2.832 1.00 98.25 84 ALA A CA 1
ATOM 664 C C . ALA A 1 84 ? -4.411 2.089 2.316 1.00 98.25 84 ALA A C 1
ATOM 666 O O . ALA A 1 84 ? -3.453 2.522 2.959 1.00 98.25 84 ALA A O 1
ATOM 667 N N . VAL A 1 85 ? -4.249 1.458 1.146 1.00 98.00 85 VAL A N 1
ATOM 668 C CA . VAL A 1 85 ? -2.914 1.205 0.575 1.00 98.00 85 VAL A CA 1
ATOM 669 C C . VAL A 1 85 ? -2.214 2.504 0.181 1.00 98.00 85 VAL A C 1
ATOM 671 O O . VAL A 1 85 ? -1.020 2.644 0.436 1.00 98.00 85 VAL A O 1
ATOM 674 N N . ALA A 1 86 ? -2.946 3.491 -0.346 1.00 97.19 86 ALA A N 1
ATOM 675 C CA . ALA A 1 86 ? -2.386 4.804 -0.648 1.00 97.19 86 ALA A CA 1
ATOM 676 C C . ALA A 1 86 ? -1.889 5.512 0.616 1.00 97.19 86 ALA A C 1
ATOM 678 O O . ALA A 1 86 ? -0.745 5.950 0.665 1.00 97.19 86 ALA A O 1
ATOM 679 N N . THR A 1 87 ? -2.708 5.535 1.670 1.00 96.50 87 THR A N 1
ATOM 680 C CA . THR A 1 87 ? -2.335 6.120 2.965 1.00 96.50 87 THR A CA 1
ATOM 681 C C . THR A 1 87 ? -1.098 5.444 3.554 1.00 96.50 87 THR A C 1
ATOM 683 O O . THR A 1 87 ? -0.185 6.127 4.019 1.00 96.50 87 THR A O 1
ATOM 686 N N . TYR A 1 88 ? -1.037 4.110 3.501 1.00 96.25 88 TYR A N 1
ATOM 687 C CA . TYR A 1 88 ? 0.129 3.355 3.950 1.00 96.25 88 TYR A CA 1
ATOM 688 C C . TYR A 1 88 ? 1.384 3.735 3.158 1.00 96.25 88 TYR A C 1
ATOM 690 O O . TYR A 1 88 ? 2.368 4.153 3.764 1.00 96.25 88 TYR A O 1
ATOM 698 N N . ILE A 1 89 ? 1.336 3.673 1.821 1.00 94.81 89 ILE A N 1
ATOM 699 C CA . ILE A 1 89 ? 2.464 4.019 0.942 1.00 94.81 89 ILE A CA 1
ATOM 700 C C . ILE A 1 89 ? 2.970 5.435 1.239 1.00 94.81 89 ILE A C 1
ATOM 702 O O . ILE A 1 89 ? 4.161 5.615 1.487 1.00 94.81 89 ILE A O 1
ATOM 706 N N . SER A 1 90 ? 2.077 6.424 1.277 1.00 93.31 90 SER A N 1
ATOM 707 C CA . SER A 1 90 ? 2.417 7.820 1.567 1.00 93.31 90 SER A CA 1
ATOM 708 C C . SER A 1 90 ? 3.045 8.013 2.944 1.00 93.31 90 SER A C 1
ATOM 710 O O . SER A 1 90 ? 3.907 8.870 3.123 1.00 93.31 90 SER A O 1
ATOM 712 N N . LYS A 1 91 ? 2.638 7.210 3.933 1.00 92.25 91 LYS A N 1
ATOM 713 C CA . LYS A 1 91 ? 3.161 7.290 5.298 1.00 92.25 91 LYS A CA 1
ATOM 714 C C . LYS A 1 91 ? 4.550 6.667 5.442 1.00 92.25 91 LYS A C 1
ATOM 716 O O . LYS A 1 91 ? 5.357 7.182 6.218 1.00 92.25 91 LYS A O 1
ATOM 721 N N . VAL A 1 92 ? 4.815 5.547 4.763 1.00 90.44 92 VAL A N 1
ATOM 722 C CA . VAL A 1 92 ? 6.010 4.715 5.015 1.00 90.44 92 VAL A CA 1
ATOM 723 C C . VAL A 1 92 ? 7.091 4.818 3.940 1.00 90.44 92 VAL A C 1
ATOM 725 O O . VAL A 1 92 ? 8.228 4.410 4.185 1.00 90.44 92 VAL A O 1
ATOM 728 N N . SER A 1 93 ? 6.767 5.342 2.756 1.00 85.75 93 SER A N 1
ATOM 729 C CA . SER A 1 93 ? 7.695 5.432 1.630 1.00 85.75 93 SER A CA 1
ATOM 730 C C . SER A 1 93 ? 8.631 6.635 1.763 1.00 85.75 93 SER A C 1
ATOM 732 O O . SER A 1 93 ? 8.253 7.754 1.431 1.00 85.75 93 SER A O 1
ATOM 734 N N . LYS A 1 94 ? 9.881 6.409 2.192 1.00 83.19 94 LYS A N 1
ATOM 735 C CA . LYS A 1 94 ? 10.938 7.441 2.172 1.00 83.19 94 LYS A CA 1
ATOM 736 C C . LYS A 1 94 ? 11.805 7.364 0.916 1.00 83.19 94 LYS A C 1
ATOM 738 O O . LYS A 1 94 ? 12.059 8.390 0.297 1.00 83.19 94 LYS A O 1
ATOM 743 N N . ASN A 1 95 ? 12.210 6.153 0.525 1.00 86.62 95 ASN A N 1
ATOM 744 C CA . ASN A 1 95 ? 12.993 5.891 -0.689 1.00 86.62 95 ASN A CA 1
ATOM 745 C C . ASN A 1 95 ? 12.250 4.874 -1.564 1.00 86.62 95 ASN A C 1
ATOM 747 O O . ASN A 1 95 ? 12.325 3.666 -1.331 1.00 86.62 95 ASN A O 1
ATOM 751 N N . TRP A 1 96 ? 11.494 5.359 -2.544 1.00 88.31 96 TRP A N 1
ATOM 752 C CA . TRP A 1 96 ? 10.673 4.514 -3.405 1.00 88.31 96 TRP A CA 1
ATOM 753 C C . TRP A 1 96 ? 1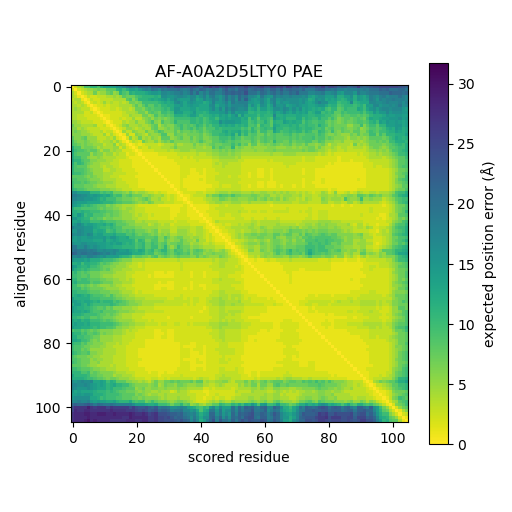1.471 4.006 -4.602 1.00 88.31 96 TRP A C 1
ATOM 755 O O . TRP A 1 96 ? 12.113 4.789 -5.308 1.00 88.31 96 TRP A O 1
ATOM 765 N N . LYS A 1 97 ? 11.351 2.712 -4.905 1.00 87.81 97 LYS A N 1
ATOM 766 C CA . LYS A 1 97 ? 11.919 2.126 -6.123 1.00 87.81 97 LYS A CA 1
ATOM 767 C C . LYS A 1 97 ? 10.922 1.210 -6.822 1.00 87.81 97 LYS A C 1
ATOM 769 O O . LYS A 1 97 ? 10.310 0.346 -6.201 1.00 87.81 97 LYS A O 1
ATOM 774 N N . ASN A 1 9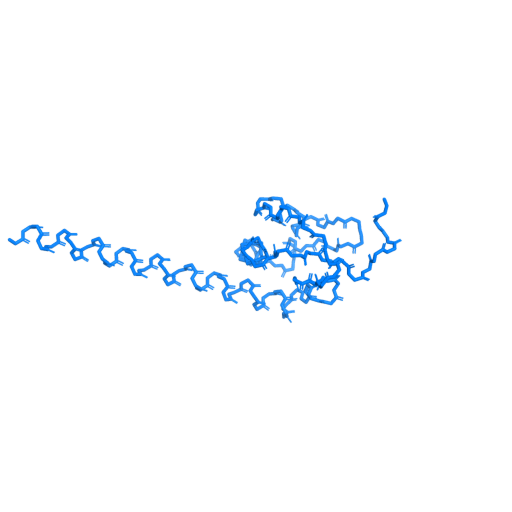8 ? 10.793 1.378 -8.136 1.00 86.88 98 ASN A N 1
ATOM 775 C CA . ASN A 1 98 ? 10.154 0.387 -8.997 1.00 86.88 98 ASN A CA 1
ATOM 776 C C . ASN A 1 98 ? 11.205 -0.671 -9.357 1.00 86.88 98 ASN A C 1
ATOM 778 O O . ASN A 1 98 ? 12.285 -0.322 -9.829 1.00 86.88 98 ASN A O 1
ATOM 782 N N . LYS A 1 99 ? 10.901 -1.950 -9.136 1.00 83.75 99 LYS A N 1
ATOM 783 C CA . LYS A 1 99 ? 11.774 -3.085 -9.480 1.00 83.75 99 LYS A CA 1
ATOM 784 C C . LYS A 1 99 ? 11.925 -3.249 -10.993 1.00 83.75 99 LYS A C 1
ATOM 786 O O . LYS A 1 99 ? 12.972 -3.668 -11.463 1.00 83.75 99 LYS A O 1
ATOM 791 N N . LEU A 1 100 ? 10.893 -2.875 -11.746 1.00 69.19 100 LEU A N 1
ATOM 792 C CA . LEU A 1 100 ? 10.896 -2.857 -13.205 1.00 69.19 100 LEU A CA 1
ATOM 793 C C . LEU A 1 100 ? 11.299 -1.454 -13.679 1.00 69.19 100 LEU A C 1
ATOM 795 O O . LEU A 1 100 ? 10.455 -0.634 -14.033 1.00 69.19 100 LEU A O 1
ATOM 799 N N . SER A 1 101 ? 12.591 -1.140 -13.601 1.00 56.69 101 SER A N 1
ATOM 800 C CA . SER A 1 101 ? 13.134 0.182 -13.948 1.00 56.69 101 SER A CA 1
ATOM 801 C C . SER A 1 101 ? 13.291 0.427 -15.456 1.00 56.69 101 SER A C 1
ATOM 803 O O . SER A 1 101 ? 13.754 1.494 -15.838 1.00 56.69 101 SER A O 1
ATOM 805 N N . SER A 1 102 ? 12.913 -0.522 -16.320 1.00 54.09 102 SER A N 1
ATOM 806 C CA . SER A 1 102 ? 13.139 -0.454 -17.774 1.00 54.09 102 SER A CA 1
ATOM 807 C C . SER A 1 102 ? 11.927 -0.044 -18.621 1.00 54.09 102 SER A C 1
ATOM 809 O O . SER A 1 102 ? 12.066 0.052 -19.833 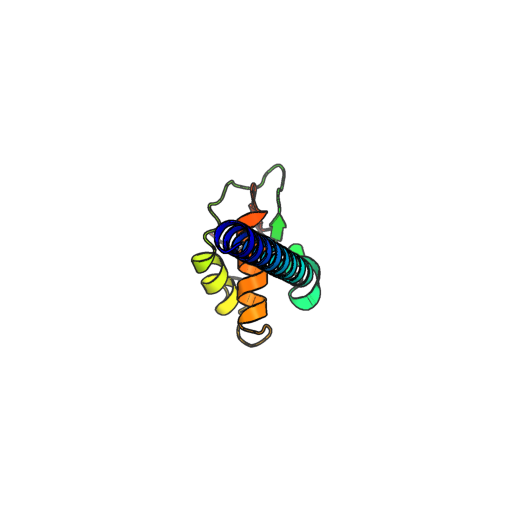1.00 54.09 102 SER A O 1
ATOM 811 N N . PHE A 1 103 ? 10.744 0.179 -18.034 1.00 51.69 103 PHE A N 1
ATOM 812 C CA . PHE A 1 103 ? 9.501 0.387 -18.807 1.00 51.69 103 PHE A CA 1
ATOM 813 C C . PHE A 1 103 ? 8.810 1.736 -18.583 1.00 51.69 103 PHE A C 1
ATOM 815 O O . PHE A 1 103 ? 7.687 1.931 -19.038 1.00 51.69 103 PHE A O 1
ATOM 822 N N . VAL A 1 104 ? 9.449 2.661 -17.869 1.00 48.56 104 VAL A N 1
ATOM 823 C CA . VAL A 1 104 ? 8.913 4.012 -17.656 1.00 48.56 104 VAL A CA 1
ATOM 824 C C . VAL A 1 104 ? 10.044 5.016 -17.871 1.00 48.56 104 VAL A C 1
ATOM 826 O O . VAL A 1 104 ? 10.602 5.551 -16.913 1.00 48.56 104 VAL A O 1
ATOM 829 N N . GLN A 1 105 ? 10.427 5.183 -19.137 1.00 44.12 105 GLN A N 1
ATOM 830 C CA . GLN A 1 105 ? 10.897 6.474 -19.640 1.00 44.12 105 GLN A CA 1
ATOM 831 C C . GLN A 1 105 ? 9.680 7.255 -20.120 1.00 44.12 105 GLN A C 1
ATOM 833 O O . GLN A 1 105 ? 8.792 6.616 -20.729 1.00 44.12 105 GLN A O 1
#

Radius of gyration: 17.45 Å; Cα contacts (8 Å, |Δi|>4): 128; chains: 1; bounding box: 38×30×57 Å

Solvent-accessible surface area (backbone atoms only — not com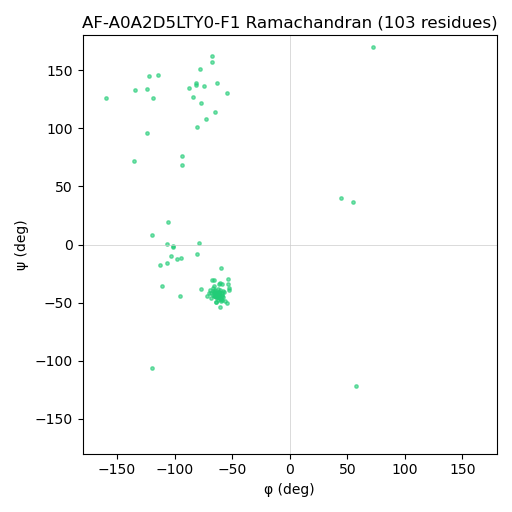parable to full-atom values): 5728 Å² total; per-residue (Å²): 109,70,67,62,53,51,54,51,53,51,51,53,52,55,52,54,53,52,52,52,50,52,53,36,37,54,50,6,48,49,33,35,71,44,88,68,35,45,55,80,46,36,38,70,56,34,94,88,24,48,76,52,90,52,50,44,68,61,41,34,53,39,47,39,63,23,58,87,86,44,71,54,31,59,92,78,41,54,73,68,50,44,51,18,28,19,48,27,49,40,72,66,40,58,13,43,32,61,72,68,72,86,72,75,130

pLDDT: mean 87.8, std 11.36, range [44.12, 98.5]

Secondary structure (DSSP, 8-state):
-HHHHHHHHHHHHHHHHHHHHHHHHHHHHHIIIIIT-GGGTEETT-TT-B-----HHHHHHHHHH-BTTBPP-TTTS-HHHHHHHHHHHHHH-SSBEES-TTS--